Protein AF-A0A2W6W481-F1 (afdb_monomer)

Sequence (174 aa):
MISTPLTRRGAVRGIALAASLIALPAGAFAATTVPDRRARSTAVLLRTIFPHARLADDFYLGVANSYLAEIKAKSAAVAEHDRGLALLDGSHIAPFFELPSVIRKSLVDKIDQEPFFKAIQWRGAELIYRNAEVWKMVGYEGSSVEYGGYHDRGFNDIDWLPKAVAATAAGATA

pLDDT: mean 80.76, std 19.59, range [38.31, 98.44]

Structure (mmCIF, N/CA/C/O backbone):
data_AF-A0A2W6W481-F1
#
_entry.id   AF-A0A2W6W481-F1
#
loop_
_atom_site.group_PDB
_atom_site.id
_atom_site.type_symbol
_atom_site.label_atom_id
_atom_site.label_alt_id
_atom_site.label_comp_id
_atom_site.label_asym_id
_atom_site.label_entity_id
_atom_site.label_seq_id
_atom_site.pdbx_PDB_ins_code
_atom_site.Cartn_x
_atom_site.Cartn_y
_atom_site.Cartn_z
_atom_site.occupancy
_atom_site.B_iso_or_equiv
_atom_site.auth_seq_id
_atom_site.auth_comp_id
_atom_site.auth_asym_id
_atom_site.auth_atom_id
_atom_site.pdbx_PDB_model_num
ATOM 1 N N . MET A 1 1 ? -76.268 -25.541 -28.345 1.00 38.66 1 MET A N 1
ATOM 2 C CA . MET A 1 1 ? -75.977 -26.442 -29.479 1.00 38.66 1 MET A CA 1
ATOM 3 C C . MET A 1 1 ? -75.506 -25.600 -30.655 1.00 38.66 1 MET A C 1
ATOM 5 O O . MET A 1 1 ? -76.204 -24.658 -30.985 1.00 38.66 1 MET A O 1
ATOM 9 N N . ILE A 1 2 ? -74.366 -25.983 -31.249 1.00 42.50 2 ILE A N 1
ATOM 10 C CA . ILE A 1 2 ? -73.949 -25.714 -32.643 1.00 42.50 2 ILE A CA 1
ATOM 11 C C . ILE A 1 2 ? -73.546 -24.245 -32.918 1.00 42.50 2 ILE A C 1
ATOM 13 O O . ILE A 1 2 ? -74.382 -23.369 -33.055 1.00 42.50 2 ILE A O 1
ATOM 17 N N . SER A 1 3 ? -72.264 -23.898 -32.781 1.00 45.53 3 SER A N 1
ATOM 18 C CA . SER A 1 3 ? -71.177 -24.058 -33.771 1.00 45.53 3 SER A CA 1
ATOM 19 C C . SER A 1 3 ? -71.183 -22.974 -34.853 1.00 45.53 3 SER A C 1
ATOM 21 O O . SER A 1 3 ? -72.061 -22.930 -35.709 1.00 45.53 3 SER A O 1
ATOM 23 N N . THR A 1 4 ? -70.138 -22.148 -34.871 1.00 48.44 4 THR A N 1
ATOM 24 C CA . THR A 1 4 ? -69.549 -21.680 -36.132 1.00 48.44 4 THR A CA 1
ATOM 25 C C . THR A 1 4 ? -68.068 -21.400 -35.906 1.00 48.44 4 THR A C 1
ATOM 27 O O . THR A 1 4 ? -67.718 -20.423 -35.244 1.00 48.44 4 THR A O 1
ATOM 30 N N . PRO A 1 5 ? -67.177 -22.266 -36.400 1.00 59.16 5 PRO A N 1
ATOM 31 C CA . PRO A 1 5 ? -65.767 -21.957 -36.494 1.00 59.16 5 PRO A CA 1
ATOM 32 C C . PRO A 1 5 ? -65.360 -21.727 -37.962 1.00 59.16 5 PRO A C 1
ATOM 34 O O . PRO A 1 5 ? -66.087 -22.099 -38.880 1.00 59.16 5 PRO A O 1
ATOM 37 N N . LEU A 1 6 ? -64.129 -21.218 -38.120 1.00 46.66 6 LEU A N 1
AT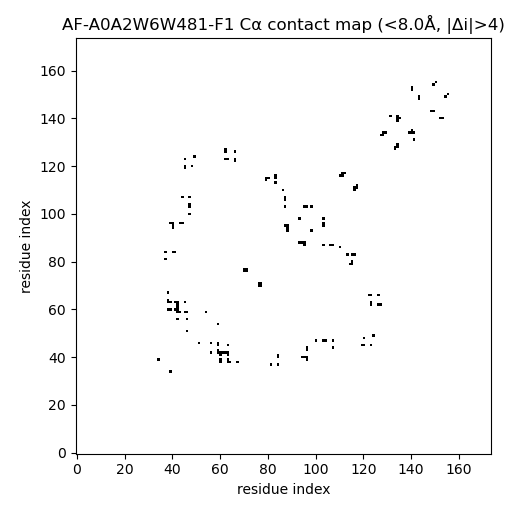OM 38 C CA . LEU A 1 6 ? -63.249 -21.308 -39.301 1.00 46.66 6 LEU A CA 1
ATOM 39 C C . LEU A 1 6 ? -63.512 -20.322 -40.463 1.00 46.66 6 LEU A C 1
ATOM 41 O O . LEU A 1 6 ? -64.635 -20.170 -40.906 1.00 46.66 6 LEU A O 1
ATOM 45 N N . THR A 1 7 ? -62.541 -19.656 -41.102 1.00 56.81 7 THR A N 1
ATOM 46 C CA . THR A 1 7 ? -61.104 -19.379 -40.897 1.00 56.81 7 THR A CA 1
ATOM 47 C C . THR A 1 7 ? -60.689 -18.343 -41.973 1.00 56.81 7 THR A C 1
ATOM 49 O O . THR A 1 7 ? -61.328 -18.240 -43.011 1.00 56.81 7 THR A O 1
ATOM 52 N N . ARG A 1 8 ? -59.496 -17.756 -41.785 1.00 44.25 8 ARG A N 1
ATOM 53 C CA . ARG A 1 8 ? -58.433 -17.495 -42.790 1.00 44.25 8 ARG A CA 1
ATOM 54 C C . ARG A 1 8 ? -58.536 -16.271 -43.719 1.00 44.25 8 ARG A C 1
ATOM 56 O O . ARG A 1 8 ? -59.340 -16.239 -44.634 1.00 44.25 8 ARG A O 1
ATOM 63 N N . ARG A 1 9 ? -57.460 -15.465 -43.619 1.00 48.28 9 ARG A N 1
ATOM 64 C CA . ARG A 1 9 ? -56.852 -14.563 -44.631 1.00 48.28 9 ARG A CA 1
ATOM 65 C C . ARG A 1 9 ? -57.699 -13.319 -44.919 1.00 48.28 9 ARG A C 1
ATOM 67 O O . ARG A 1 9 ? -58.767 -13.415 -45.487 1.00 48.28 9 ARG A O 1
ATOM 74 N N . GLY A 1 10 ? -57.296 -12.140 -44.446 1.00 42.34 10 GLY A N 1
ATOM 75 C CA . GLY A 1 10 ? -56.184 -11.347 -45.001 1.00 42.34 10 GLY A CA 1
ATOM 76 C C . GLY A 1 10 ? -56.798 -10.275 -45.925 1.00 42.34 10 GLY A C 1
ATOM 77 O O . GLY A 1 10 ? -57.771 -10.562 -46.596 1.00 42.34 10 GLY A O 1
ATOM 78 N N . ALA A 1 11 ? -56.353 -9.030 -46.029 1.00 43.00 11 ALA A N 1
ATOM 79 C CA . ALA A 1 11 ? -55.152 -8.380 -45.555 1.00 43.00 11 ALA A CA 1
ATOM 80 C C . ALA A 1 11 ? -55.284 -6.845 -45.768 1.00 43.00 11 ALA A C 1
ATOM 82 O O . ALA A 1 11 ? -56.159 -6.384 -46.495 1.00 43.00 11 ALA A O 1
ATOM 83 N N . VAL A 1 12 ? -54.344 -6.102 -45.172 1.00 48.34 12 VAL A N 1
ATOM 84 C CA . VAL A 1 12 ? -53.826 -4.770 -45.558 1.00 48.34 12 VAL A CA 1
ATOM 85 C C . VAL A 1 12 ? -54.761 -3.548 -45.516 1.00 48.34 12 VAL A C 1
ATOM 87 O O . VAL A 1 12 ? -55.404 -3.205 -46.500 1.00 48.34 12 VAL A O 1
ATOM 90 N N . ARG A 1 13 ? -54.652 -2.771 -44.429 1.00 38.31 13 ARG A N 1
ATOM 91 C CA . ARG A 1 13 ? -54.590 -1.289 -44.383 1.00 38.31 13 ARG A CA 1
ATOM 92 C C . ARG A 1 13 ? -53.865 -0.943 -43.078 1.00 38.31 13 ARG A C 1
ATOM 94 O O . ARG A 1 13 ? -54.133 -1.589 -42.080 1.00 38.31 13 ARG A O 1
ATOM 101 N N . GLY A 1 14 ? -52.952 -0.004 -42.935 1.00 43.28 14 GLY A N 1
ATOM 102 C CA . GLY A 1 14 ? -52.273 0.955 -43.784 1.00 43.28 14 GLY A CA 1
ATOM 103 C C . GLY A 1 14 ? -51.196 1.561 -42.870 1.00 43.28 14 GLY A C 1
ATOM 104 O O . GLY A 1 14 ? -51.324 1.537 -41.646 1.00 43.28 14 GLY A O 1
ATOM 105 N N . ILE A 1 15 ? -50.098 2.007 -43.459 1.00 50.84 15 ILE A N 1
ATOM 106 C CA . ILE A 1 15 ? -48.903 2.496 -42.769 1.00 50.84 15 ILE A CA 1
ATOM 107 C C . ILE A 1 15 ? -49.239 3.729 -41.916 1.00 50.84 15 ILE A C 1
ATOM 109 O O . ILE A 1 15 ? -49.744 4.717 -42.439 1.00 50.84 15 ILE A O 1
ATOM 113 N N . ALA A 1 16 ? -48.878 3.694 -40.633 1.00 43.75 16 ALA A N 1
ATOM 114 C CA . ALA A 1 16 ? -48.646 4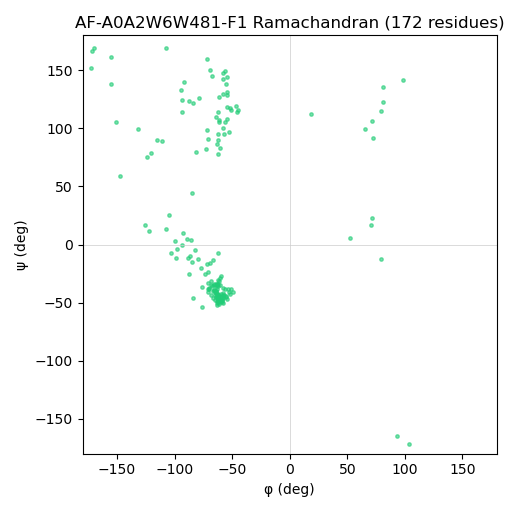.890 -39.832 1.00 43.75 16 ALA A CA 1
ATOM 115 C C . ALA A 1 16 ? -47.312 4.711 -39.097 1.00 43.75 16 ALA A C 1
ATOM 117 O O . ALA A 1 16 ? -47.216 3.992 -38.103 1.00 43.75 16 ALA A O 1
ATOM 118 N N . LEU A 1 17 ? -46.262 5.327 -39.648 1.00 47.69 17 LEU A N 1
ATOM 119 C CA . LEU A 1 17 ? -44.986 5.524 -38.968 1.00 47.69 17 LEU A CA 1
ATOM 120 C C . LEU A 1 17 ? -45.237 6.385 -37.723 1.00 47.69 17 LEU A C 1
ATOM 122 O O . LEU A 1 17 ? -45.440 7.591 -37.833 1.00 47.69 17 LEU A O 1
ATOM 126 N N . ALA A 1 18 ? -45.173 5.776 -36.545 1.00 44.62 18 ALA A N 1
ATOM 127 C CA . ALA A 1 18 ? -44.898 6.477 -35.301 1.00 44.62 18 ALA A CA 1
ATOM 128 C C . ALA A 1 18 ? -43.562 5.941 -34.781 1.00 44.62 18 ALA A C 1
ATOM 130 O O . ALA A 1 18 ? -43.499 4.921 -34.097 1.00 44.62 18 ALA A O 1
ATOM 131 N N . ALA A 1 19 ? -42.472 6.592 -35.187 1.00 43.25 19 ALA A N 1
ATOM 132 C CA . ALA A 1 19 ? -41.153 6.347 -34.625 1.00 43.25 19 ALA A CA 1
ATOM 133 C C . ALA A 1 19 ? -41.111 6.939 -33.210 1.00 43.25 19 ALA A C 1
ATOM 135 O O . ALA A 1 19 ? -40.644 8.055 -32.996 1.00 43.25 19 ALA A O 1
ATOM 136 N N . SER A 1 20 ? -41.629 6.193 -32.238 1.00 48.25 20 SER A N 1
ATOM 137 C CA . SER A 1 20 ? -41.341 6.440 -30.830 1.00 48.25 20 SER A CA 1
ATOM 138 C C . SER A 1 20 ? -39.893 6.026 -30.579 1.00 48.25 20 SER A C 1
ATOM 140 O O . SER A 1 20 ? -39.604 4.863 -30.299 1.00 48.25 20 SER A O 1
ATOM 142 N N . LEU A 1 21 ? -38.968 6.976 -30.725 1.00 45.12 21 LEU A N 1
ATOM 143 C CA . LEU A 1 21 ? -37.621 6.864 -30.176 1.00 45.12 21 LEU A CA 1
ATOM 144 C C . LEU A 1 21 ? -37.758 6.770 -28.655 1.00 45.12 21 LEU A C 1
ATOM 146 O O . LEU A 1 21 ? -37.877 7.774 -27.958 1.00 45.12 21 LEU A O 1
ATOM 150 N N . ILE A 1 22 ? -37.766 5.542 -28.141 1.00 52.38 22 ILE A N 1
ATOM 151 C CA . ILE A 1 22 ? -37.441 5.290 -26.744 1.00 52.38 22 ILE A CA 1
ATOM 152 C C . ILE A 1 22 ? -36.001 5.770 -26.588 1.00 52.38 22 ILE A C 1
ATOM 154 O O . ILE A 1 22 ? -35.067 5.134 -27.078 1.00 52.38 22 ILE A O 1
ATOM 158 N N . ALA A 1 23 ? -35.830 6.924 -25.948 1.00 52.41 23 ALA A N 1
ATOM 159 C CA . ALA A 1 23 ? -34.551 7.332 -25.404 1.00 52.41 23 ALA A CA 1
ATOM 160 C C . ALA A 1 23 ? -34.173 6.298 -24.336 1.00 52.41 23 ALA A C 1
ATOM 162 O O . ALA A 1 23 ? -34.549 6.409 -23.171 1.00 52.41 23 ALA A O 1
ATOM 163 N N . LEU A 1 24 ? -33.473 5.244 -24.756 1.00 46.75 24 LEU A N 1
ATOM 164 C CA . LEU A 1 24 ? -32.666 4.447 -23.847 1.00 46.75 24 LEU A CA 1
ATOM 165 C C . LEU A 1 24 ? -31.729 5.441 -23.151 1.00 46.75 24 LEU A C 1
ATOM 167 O O . LEU A 1 24 ? -31.091 6.229 -23.861 1.00 46.75 24 LEU A O 1
ATOM 171 N N . PRO A 1 25 ? -31.633 5.460 -21.808 1.00 47.97 25 PRO A N 1
ATOM 172 C CA . PRO A 1 25 ? -30.535 6.170 -21.182 1.00 47.97 25 PRO A CA 1
ATOM 173 C C . PRO A 1 25 ? -29.279 5.594 -21.821 1.00 47.97 25 PRO A C 1
ATOM 175 O O . PRO A 1 25 ? -29.078 4.376 -21.784 1.00 47.97 25 PRO A O 1
ATOM 178 N N . ALA A 1 26 ? -28.515 6.452 -22.507 1.00 48.19 26 ALA A N 1
ATOM 179 C CA . ALA A 1 26 ? -27.222 6.088 -23.049 1.00 48.19 26 ALA A CA 1
ATOM 180 C C . ALA A 1 26 ? -26.512 5.352 -21.925 1.00 48.19 26 ALA A C 1
ATOM 182 O O . ALA A 1 26 ? -26.332 5.921 -20.845 1.00 48.19 26 ALA A O 1
ATOM 183 N N . GLY A 1 27 ? -26.276 4.056 -22.150 1.00 46.31 27 GLY A N 1
ATOM 184 C CA . GLY A 1 27 ? -25.691 3.189 -21.154 1.00 46.31 27 GLY A CA 1
ATOM 185 C C . GLY A 1 27 ? -24.509 3.935 -20.580 1.00 46.31 27 GLY A C 1
ATOM 186 O O . GLY A 1 27 ? -23.605 4.330 -21.321 1.00 46.31 27 GLY A O 1
ATOM 187 N N . ALA A 1 28 ? -24.560 4.185 -19.275 1.00 52.19 28 ALA A N 1
ATOM 188 C CA . ALA A 1 28 ? -23.373 4.475 -18.516 1.00 52.19 28 ALA A CA 1
ATOM 189 C C . ALA A 1 28 ? -22.503 3.226 -18.662 1.00 52.19 28 ALA A C 1
ATOM 191 O O . ALA A 1 28 ? -22.518 2.325 -17.829 1.00 52.19 28 ALA A O 1
ATOM 192 N N . PHE A 1 29 ? -21.764 3.149 -19.768 1.00 50.81 29 PHE A N 1
ATOM 193 C CA . PHE A 1 29 ? -20.473 2.520 -19.747 1.00 50.81 29 PHE A CA 1
ATOM 194 C C . PHE A 1 29 ? -19.743 3.313 -18.677 1.00 50.81 29 PHE A C 1
ATOM 196 O O . PHE A 1 29 ? -19.262 4.420 -18.922 1.00 50.81 29 PHE A O 1
ATOM 203 N N . ALA A 1 30 ? -19.766 2.794 -17.449 1.00 51.38 30 ALA A N 1
ATOM 204 C CA . ALA A 1 30 ? -18.728 3.091 -16.497 1.00 51.38 30 ALA A CA 1
ATOM 205 C C . ALA A 1 30 ? -17.457 2.749 -17.261 1.00 51.38 30 ALA A C 1
ATOM 207 O O . ALA A 1 30 ? -17.138 1.576 -17.448 1.00 51.38 30 ALA A O 1
ATOM 208 N N . ALA A 1 31 ? -16.828 3.766 -17.850 1.00 47.75 31 ALA A N 1
ATOM 209 C CA . ALA A 1 31 ? -15.522 3.613 -18.431 1.00 47.75 31 ALA A CA 1
ATOM 210 C C . ALA A 1 31 ? -14.700 3.053 -17.280 1.00 47.75 31 ALA A C 1
ATOM 212 O O . ALA A 1 31 ? -14.481 3.740 -16.282 1.00 47.75 31 ALA A O 1
ATOM 213 N N . THR A 1 32 ? -14.348 1.773 -17.357 1.00 48.12 32 THR A N 1
ATOM 214 C CA . THR A 1 32 ? -13.360 1.174 -16.475 1.00 48.12 32 THR A CA 1
ATOM 215 C C . THR A 1 32 ? -12.075 1.906 -16.797 1.00 48.12 32 THR A C 1
ATOM 217 O O . THR A 1 32 ? -11.334 1.534 -17.705 1.00 48.12 32 THR A O 1
ATOM 220 N N . THR A 1 33 ? -11.876 3.043 -16.134 1.00 64.50 33 THR A N 1
ATOM 221 C CA . THR A 1 33 ? -10.679 3.846 -16.270 1.00 64.50 33 THR A CA 1
ATOM 222 C C . THR A 1 33 ? -9.549 2.960 -15.798 1.00 64.50 33 THR A C 1
ATOM 224 O O . THR A 1 33 ? -9.507 2.574 -14.629 1.00 64.50 33 THR A O 1
ATOM 227 N N . VAL A 1 34 ? -8.670 2.602 -16.730 1.00 67.88 34 VAL A N 1
ATOM 228 C CA . VAL A 1 34 ? -7.378 1.979 -16.453 1.00 67.88 34 VAL A CA 1
ATOM 229 C C . VAL A 1 34 ? -6.755 2.760 -15.292 1.00 67.88 34 VAL A C 1
ATOM 231 O O . VAL A 1 34 ? -6.528 3.961 -15.450 1.00 67.88 34 VAL A O 1
ATOM 234 N N . PRO A 1 35 ? -6.542 2.137 -14.116 1.00 75.00 35 PRO A N 1
ATOM 235 C CA . PRO A 1 35 ? -6.013 2.864 -12.975 1.00 75.00 35 PRO A CA 1
ATOM 236 C C . PRO A 1 35 ? -4.666 3.496 -13.315 1.00 75.00 35 PRO A C 1
ATOM 238 O O . PRO A 1 35 ? -3.858 2.880 -14.016 1.00 75.00 35 PRO A O 1
ATOM 241 N N . ASP A 1 36 ? -4.431 4.705 -12.808 1.00 90.12 36 ASP A N 1
ATOM 242 C CA . ASP A 1 36 ? -3.163 5.403 -13.007 1.00 90.12 36 ASP A CA 1
ATOM 243 C C . ASP A 1 36 ? -1.974 4.550 -12.522 1.00 90.12 36 ASP A C 1
ATOM 245 O O . ASP A 1 36 ? -2.080 3.754 -11.579 1.00 90.12 36 ASP A O 1
ATOM 249 N N . ARG A 1 37 ? -0.821 4.729 -13.173 1.00 93.19 37 ARG A N 1
ATOM 250 C CA . ARG A 1 37 ? 0.419 3.988 -12.915 1.00 93.19 37 ARG A CA 1
ATOM 251 C C . ARG A 1 37 ? 0.803 4.033 -11.436 1.00 93.19 37 ARG A C 1
ATOM 253 O O . ARG A 1 37 ? 1.176 3.002 -10.879 1.00 93.19 37 ARG A O 1
ATOM 260 N N . ARG A 1 38 ? 0.648 5.192 -10.782 1.00 95.00 38 ARG A N 1
ATOM 261 C CA . ARG A 1 38 ? 0.945 5.362 -9.352 1.00 95.00 38 ARG A CA 1
ATOM 262 C C . ARG A 1 38 ? 0.072 4.452 -8.494 1.00 95.00 38 ARG A C 1
ATOM 264 O O . ARG A 1 38 ? 0.593 3.759 -7.620 1.00 95.00 38 ARG A O 1
ATOM 271 N N . ALA A 1 39 ? -1.235 4.423 -8.750 1.00 97.38 39 ALA A N 1
ATOM 272 C CA . ALA A 1 39 ? -2.181 3.597 -8.001 1.00 97.38 39 ALA A CA 1
ATOM 273 C C . ALA A 1 39 ? -1.871 2.102 -8.159 1.00 97.38 39 ALA A C 1
ATOM 275 O O . ALA A 1 39 ? -1.839 1.377 -7.167 1.00 97.38 39 ALA A O 1
ATOM 276 N N . ARG A 1 40 ? -1.544 1.657 -9.379 1.00 96.94 40 ARG A N 1
ATOM 277 C CA . ARG A 1 40 ? -1.153 0.264 -9.657 1.00 96.94 40 ARG A CA 1
ATOM 278 C C . ARG A 1 40 ? 0.129 -0.144 -8.940 1.00 96.94 40 ARG A C 1
ATOM 280 O O . ARG A 1 40 ? 0.127 -1.156 -8.243 1.00 96.94 40 ARG A O 1
ATOM 287 N N . SER A 1 41 ? 1.199 0.647 -9.055 1.00 97.06 41 SER A N 1
ATOM 288 C CA . SER A 1 41 ? 2.459 0.377 -8.346 1.00 97.06 41 SER A CA 1
ATOM 289 C C . SER A 1 41 ? 2.249 0.309 -6.835 1.00 97.06 41 SER A C 1
ATOM 291 O O . SER A 1 41 ? 2.748 -0.602 -6.180 1.00 97.06 41 SER A O 1
ATOM 293 N N . THR A 1 42 ? 1.459 1.238 -6.292 1.00 98.19 42 THR A N 1
ATOM 294 C CA . THR A 1 42 ? 1.130 1.308 -4.862 1.00 98.19 42 THR A CA 1
ATOM 295 C C . THR A 1 42 ? 0.335 0.077 -4.412 1.00 98.19 42 THR A C 1
ATOM 297 O O . THR A 1 42 ? 0.672 -0.534 -3.401 1.00 98.19 42 THR A O 1
ATOM 300 N N . ALA A 1 43 ? -0.676 -0.340 -5.178 1.00 98.25 43 ALA A N 1
ATOM 301 C CA . ALA A 1 43 ? -1.484 -1.524 -4.886 1.00 98.25 43 ALA A CA 1
ATOM 302 C C . ALA A 1 43 ? -0.646 -2.809 -4.895 1.00 98.25 43 ALA A C 1
ATOM 304 O O . ALA A 1 43 ? -0.720 -3.617 -3.968 1.00 98.25 43 ALA A O 1
ATOM 305 N N . VAL A 1 44 ? 0.208 -2.981 -5.909 1.00 97.88 44 VAL A N 1
ATOM 306 C CA . VAL A 1 44 ? 1.090 -4.150 -5.999 1.00 97.88 44 VAL A CA 1
ATOM 307 C C . VAL A 1 44 ? 2.160 -4.135 -4.906 1.00 97.88 44 VAL A C 1
ATOM 309 O O . VAL A 1 44 ? 2.499 -5.197 -4.380 1.00 97.88 44 VAL A O 1
ATOM 312 N N . LEU A 1 45 ? 2.661 -2.962 -4.511 1.00 98.19 45 LEU A N 1
ATOM 313 C CA . LEU A 1 45 ? 3.570 -2.829 -3.373 1.00 98.19 45 LEU A CA 1
ATOM 314 C C . LEU A 1 45 ? 2.883 -3.281 -2.078 1.00 98.19 45 LEU A C 1
ATOM 316 O O . LEU A 1 45 ? 3.411 -4.145 -1.383 1.00 98.19 45 LEU A O 1
ATOM 320 N N . LEU A 1 46 ? 1.671 -2.789 -1.804 1.00 98.44 46 LEU A N 1
ATOM 321 C CA . LEU A 1 46 ? 0.875 -3.206 -0.646 1.00 98.44 46 LEU A CA 1
ATOM 322 C C . LEU A 1 46 ? 0.616 -4.718 -0.637 1.00 98.44 46 LEU A C 1
ATOM 324 O O . LEU A 1 46 ? 0.797 -5.355 0.398 1.00 98.44 46 LEU A O 1
ATOM 328 N N . ARG A 1 47 ? 0.267 -5.317 -1.783 1.00 98.06 47 ARG A N 1
ATOM 329 C CA . ARG A 1 47 ? 0.099 -6.776 -1.911 1.00 98.06 47 ARG A CA 1
ATOM 330 C C . ARG A 1 47 ? 1.404 -7.539 -1.690 1.00 98.06 47 ARG A C 1
ATOM 332 O O . ARG A 1 47 ? 1.384 -8.646 -1.163 1.00 98.06 47 ARG A O 1
ATOM 339 N N . THR A 1 48 ? 2.535 -6.964 -2.092 1.00 97.75 48 THR A N 1
ATOM 340 C CA . THR A 1 48 ? 3.859 -7.572 -1.897 1.00 97.75 48 THR A CA 1
ATOM 341 C C . THR A 1 48 ? 4.252 -7.568 -0.416 1.00 97.75 48 THR A C 1
ATOM 343 O O . THR A 1 48 ? 4.793 -8.561 0.061 1.00 97.75 48 THR A O 1
ATOM 346 N N . ILE A 1 49 ? 3.931 -6.497 0.321 1.00 97.19 49 ILE A N 1
ATOM 347 C CA . ILE A 1 49 ? 4.210 -6.366 1.763 1.00 97.19 49 ILE A CA 1
ATOM 348 C C . ILE A 1 49 ? 3.221 -7.193 2.606 1.00 97.19 49 ILE A C 1
ATOM 350 O O . ILE A 1 49 ? 3.610 -7.788 3.609 1.00 97.19 49 ILE A O 1
ATOM 354 N N . PHE A 1 50 ? 1.952 -7.263 2.194 1.00 96.88 50 PHE A N 1
ATOM 355 C CA . PHE A 1 50 ? 0.873 -7.953 2.910 1.00 96.88 50 PHE A CA 1
ATOM 356 C C . PHE A 1 50 ? 0.196 -9.000 2.011 1.00 96.88 50 PHE A C 1
ATOM 358 O O . PHE A 1 50 ? -0.907 -8.748 1.524 1.00 96.88 50 PHE A O 1
ATOM 365 N N . PRO A 1 51 ? 0.824 -10.162 1.749 1.00 95.25 51 PRO A N 1
ATOM 366 C CA . PRO A 1 51 ? 0.371 -11.110 0.730 1.00 95.25 51 PRO A CA 1
ATOM 367 C C . PRO A 1 51 ? -0.776 -12.012 1.220 1.00 95.25 51 PRO A C 1
ATOM 369 O O . PRO A 1 51 ? -0.573 -13.176 1.562 1.00 95.25 51 PRO A O 1
ATOM 372 N N . HIS A 1 52 ? -2.007 -11.495 1.218 1.00 94.56 52 HIS A N 1
ATOM 373 C CA . HIS A 1 52 ? -3.197 -12.246 1.631 1.00 94.56 52 HIS A CA 1
ATOM 374 C C . HIS A 1 52 ? -3.890 -12.898 0.435 1.00 94.56 52 HIS A C 1
ATOM 376 O O . HIS A 1 52 ? -4.461 -12.219 -0.416 1.00 94.56 52 HIS A O 1
ATOM 382 N N . ALA A 1 53 ? -3.899 -14.233 0.385 1.00 92.62 53 ALA A N 1
ATOM 383 C CA . ALA A 1 53 ? -4.479 -14.987 -0.733 1.00 92.62 53 ALA A CA 1
ATOM 384 C C . ALA A 1 53 ? -5.990 -14.752 -0.924 1.00 92.62 53 ALA A C 1
ATOM 386 O O . ALA A 1 53 ? -6.478 -14.797 -2.049 1.00 92.62 53 ALA A O 1
ATOM 387 N N . ARG A 1 54 ? -6.725 -14.481 0.165 1.00 93.06 54 ARG A N 1
ATOM 388 C CA . ARG A 1 54 ? -8.180 -14.244 0.142 1.00 93.06 54 ARG A CA 1
ATOM 389 C C . ARG A 1 54 ? -8.562 -12.826 -0.299 1.00 93.06 54 ARG A C 1
ATOM 391 O O . ARG A 1 54 ? -9.734 -12.590 -0.572 1.00 93.06 54 ARG A O 1
ATOM 398 N N . LEU A 1 55 ? -7.607 -11.892 -0.365 1.00 94.06 55 LEU A N 1
ATOM 399 C CA . LEU A 1 55 ? -7.861 -10.509 -0.771 1.00 94.06 55 LEU A CA 1
ATOM 400 C C . LEU A 1 55 ? -7.618 -10.347 -2.277 1.00 94.06 55 LEU A C 1
ATOM 402 O O . LEU A 1 55 ? -6.540 -10.660 -2.795 1.00 94.06 55 LEU A O 1
ATOM 406 N N . ALA A 1 56 ? -8.640 -9.859 -2.981 1.00 94.81 56 ALA A N 1
ATOM 407 C CA . ALA A 1 56 ? -8.594 -9.604 -4.418 1.00 94.81 56 ALA A CA 1
ATOM 408 C C . ALA A 1 56 ? -7.714 -8.389 -4.756 1.00 94.81 56 ALA A C 1
ATOM 410 O O . ALA A 1 56 ? -7.479 -7.525 -3.913 1.00 94.81 56 ALA A O 1
ATOM 411 N N . ASP A 1 57 ? -7.255 -8.282 -6.001 1.00 95.06 57 ASP A N 1
ATOM 412 C CA . ASP A 1 57 ? -6.418 -7.151 -6.431 1.00 95.06 57 ASP A CA 1
ATOM 413 C C . ASP A 1 57 ? -7.152 -5.803 -6.340 1.00 95.06 57 ASP A C 1
ATOM 415 O O . ASP A 1 57 ? -6.554 -4.806 -5.933 1.00 95.06 57 ASP A O 1
ATOM 419 N N . ASP A 1 58 ? -8.464 -5.788 -6.590 1.00 95.31 58 ASP A N 1
ATOM 420 C CA . ASP A 1 58 ? -9.305 -4.593 -6.437 1.00 95.31 58 ASP A CA 1
ATOM 421 C C . ASP A 1 58 ? -9.340 -4.072 -4.995 1.00 95.31 58 ASP A C 1
ATOM 423 O O . ASP A 1 58 ? -9.418 -2.863 -4.774 1.00 95.31 58 ASP A O 1
ATOM 427 N N . PHE A 1 59 ? -9.216 -4.959 -3.999 1.00 96.19 59 PHE A N 1
ATOM 428 C CA . PHE A 1 59 ? -9.105 -4.550 -2.599 1.00 96.19 59 PHE A CA 1
ATOM 429 C C . PHE A 1 59 ? -7.827 -3.733 -2.377 1.00 96.19 59 PHE A C 1
ATOM 431 O O . PHE A 1 59 ? -7.877 -2.637 -1.817 1.00 96.19 59 PHE A O 1
ATOM 438 N N . TYR A 1 60 ? -6.682 -4.221 -2.866 1.00 97.62 60 TYR A N 1
ATOM 439 C CA . TYR A 1 60 ? -5.410 -3.501 -2.755 1.00 97.62 60 TYR A CA 1
ATOM 440 C C . TYR A 1 60 ? -5.412 -2.198 -3.550 1.00 97.62 60 TYR A C 1
ATOM 442 O O . TYR A 1 60 ? -4.832 -1.211 -3.098 1.00 97.62 60 TYR A O 1
ATOM 450 N N . LEU A 1 61 ? -6.084 -2.167 -4.702 1.00 97.62 61 LEU A N 1
ATOM 451 C CA . LEU A 1 61 ? -6.272 -0.939 -5.466 1.00 97.62 61 LEU A CA 1
ATOM 452 C C . LEU A 1 61 ? -7.116 0.084 -4.696 1.00 97.62 61 LEU A C 1
ATOM 454 O O . LEU A 1 61 ? -6.768 1.264 -4.668 1.00 97.62 61 LEU A O 1
ATOM 458 N N . GLY A 1 62 ? -8.183 -0.359 -4.027 1.00 96.81 62 GLY A N 1
ATOM 459 C CA . GLY A 1 62 ? -8.981 0.475 -3.129 1.00 96.81 62 GLY A CA 1
ATOM 460 C C . GLY A 1 62 ? -8.136 1.079 -2.006 1.00 96.81 62 GLY A C 1
ATOM 461 O O . GLY A 1 62 ? -8.122 2.297 -1.837 1.00 96.81 62 GLY A O 1
ATOM 462 N N . VAL A 1 63 ? -7.354 0.247 -1.309 1.00 97.81 63 VAL A N 1
ATOM 463 C CA . VAL A 1 63 ? -6.438 0.693 -0.244 1.00 97.81 63 VAL A CA 1
ATOM 464 C C . VAL A 1 63 ? -5.400 1.689 -0.773 1.00 97.81 63 VAL A C 1
ATOM 466 O O . VAL A 1 63 ? -5.169 2.727 -0.152 1.00 97.81 63 VAL A O 1
ATOM 469 N N . ALA A 1 64 ? -4.800 1.411 -1.934 1.00 98.06 64 ALA A N 1
ATOM 470 C CA . ALA A 1 64 ? -3.847 2.310 -2.575 1.00 98.06 64 ALA A CA 1
ATOM 471 C C . ALA A 1 64 ? -4.475 3.672 -2.889 1.00 98.06 64 ALA A C 1
ATOM 473 O O . ALA A 1 64 ? -3.877 4.706 -2.601 1.00 98.06 64 ALA A O 1
ATOM 474 N N . ASN A 1 65 ? -5.692 3.691 -3.434 1.00 97.56 65 ASN A N 1
ATOM 475 C CA . ASN A 1 65 ? -6.403 4.929 -3.736 1.00 97.56 65 ASN A CA 1
ATOM 476 C C . ASN A 1 65 ? -6.740 5.729 -2.472 1.00 97.56 65 ASN A C 1
ATOM 478 O O . ASN A 1 65 ? -6.564 6.947 -2.473 1.00 97.56 65 ASN A O 1
ATOM 482 N N . SER A 1 66 ? -7.166 5.071 -1.388 1.00 97.50 66 SER A N 1
ATOM 483 C CA . SER A 1 66 ? -7.392 5.728 -0.093 1.00 97.50 66 SER A CA 1
ATOM 484 C C . SER A 1 66 ? -6.113 6.377 0.441 1.00 97.50 66 SER A C 1
ATOM 486 O O . SER A 1 66 ? -6.117 7.564 0.762 1.00 97.50 66 SER A O 1
ATOM 488 N N . TYR A 1 67 ? -4.996 5.644 0.444 1.00 97.81 67 TYR A N 1
ATOM 489 C CA . TYR A 1 67 ? -3.691 6.179 0.839 1.00 97.81 67 TYR A CA 1
ATOM 490 C C . TYR A 1 67 ? -3.266 7.379 -0.024 1.00 97.81 67 TYR A C 1
ATOM 492 O O . TYR A 1 67 ? -2.876 8.427 0.494 1.00 97.81 67 TYR A O 1
ATOM 500 N N . LEU A 1 68 ? -3.385 7.259 -1.349 1.00 97.31 68 LEU A N 1
ATOM 501 C CA . LEU A 1 68 ? -3.024 8.327 -2.281 1.00 97.31 68 LEU A CA 1
ATOM 502 C C . LEU A 1 68 ? -3.899 9.574 -2.102 1.00 97.31 68 LEU A C 1
ATOM 504 O O . LEU A 1 68 ? -3.398 10.692 -2.221 1.00 97.31 68 LEU A O 1
ATOM 508 N N . ALA A 1 69 ? -5.183 9.404 -1.783 1.00 97.44 69 ALA A N 1
ATOM 509 C CA . ALA A 1 69 ? -6.079 10.512 -1.473 1.00 97.44 69 ALA A CA 1
ATOM 510 C C . ALA A 1 69 ? -5.652 11.260 -0.196 1.00 97.44 69 ALA A C 1
ATOM 512 O O . ALA A 1 69 ? -5.673 12.491 -0.183 1.00 97.44 69 ALA A O 1
ATOM 513 N N . GLU A 1 70 ? -5.205 10.546 0.841 1.00 96.38 70 GLU A N 1
ATOM 514 C CA . GLU A 1 70 ? -4.743 11.140 2.106 1.00 96.38 70 GLU A CA 1
ATOM 515 C C . GLU A 1 70 ? -3.476 11.983 1.952 1.00 96.38 70 GLU A C 1
ATOM 517 O O . GLU A 1 70 ? -3.336 13.032 2.590 1.00 96.38 70 GLU A O 1
ATOM 522 N N . ILE A 1 71 ? -2.537 11.536 1.115 1.00 96.69 71 ILE A N 1
ATOM 523 C CA . ILE A 1 71 ? -1.282 12.263 0.901 1.00 96.69 71 ILE A CA 1
ATOM 524 C C . ILE A 1 71 ? -1.410 13.366 -0.154 1.00 96.69 71 ILE A C 1
ATOM 526 O O . ILE A 1 71 ? -0.555 14.243 -0.198 1.00 96.69 71 ILE A O 1
ATOM 530 N N . LYS A 1 72 ? -2.474 13.376 -0.969 1.00 96.50 72 LYS A N 1
ATOM 531 C CA . LYS A 1 72 ? -2.634 14.260 -2.140 1.00 96.50 72 LYS A CA 1
ATOM 532 C C . LYS A 1 72 ? -2.399 15.747 -1.851 1.00 96.50 72 LYS A C 1
ATOM 534 O O . LYS A 1 72 ? -1.828 16.444 -2.683 1.00 96.50 72 LYS A O 1
ATOM 539 N N . ALA A 1 73 ? -2.838 16.238 -0.692 1.00 96.00 73 ALA A N 1
ATOM 540 C CA . ALA A 1 73 ? -2.687 17.642 -0.294 1.00 96.00 73 ALA A CA 1
ATOM 541 C C . ALA A 1 73 ? -1.305 17.978 0.308 1.00 96.00 73 ALA A C 1
ATOM 543 O O . ALA A 1 73 ? -1.024 19.135 0.612 1.00 96.00 73 ALA A O 1
ATOM 544 N N . LYS A 1 74 ? -0.438 16.979 0.501 1.00 96.38 74 LYS A N 1
ATOM 545 C CA . LYS A 1 74 ? 0.869 17.096 1.155 1.00 96.38 74 LYS A CA 1
ATOM 546 C C . LYS A 1 74 ? 1.964 16.903 0.108 1.00 96.38 74 LYS A C 1
ATOM 548 O O . LYS A 1 74 ? 2.430 15.788 -0.106 1.00 96.38 74 LYS A O 1
ATOM 553 N N . SER A 1 75 ? 2.389 17.989 -0.537 1.00 95.88 75 SER A N 1
ATOM 554 C CA . SER A 1 75 ? 3.354 17.946 -1.652 1.00 95.88 75 SER A CA 1
ATOM 555 C C . SER A 1 75 ? 4.632 17.164 -1.327 1.00 95.88 75 SER A C 1
ATOM 557 O O . SER A 1 75 ? 5.056 16.341 -2.131 1.00 95.88 75 SER A O 1
ATOM 559 N N . ALA A 1 76 ? 5.196 17.346 -0.129 1.00 97.06 76 ALA A N 1
ATOM 560 C CA . ALA A 1 76 ? 6.371 16.602 0.325 1.00 97.06 76 ALA A CA 1
ATOM 561 C C . ALA A 1 76 ? 6.116 15.087 0.441 1.00 97.06 76 ALA A C 1
ATOM 563 O O . ALA A 1 76 ? 6.974 14.292 0.075 1.00 97.06 76 ALA A O 1
ATOM 564 N N . ALA A 1 77 ? 4.928 14.678 0.901 1.00 96.44 77 ALA A N 1
ATOM 565 C CA . ALA A 1 77 ? 4.570 13.263 1.005 1.00 96.44 77 ALA A CA 1
ATOM 566 C C . ALA A 1 77 ? 4.342 12.632 -0.376 1.00 96.44 77 ALA A C 1
ATOM 568 O O . ALA A 1 77 ? 4.763 11.504 -0.604 1.00 96.44 77 ALA A O 1
ATOM 569 N N . VAL A 1 78 ? 3.723 13.366 -1.308 1.00 96.88 78 VAL A N 1
ATOM 570 C CA . VAL A 1 78 ? 3.586 12.924 -2.706 1.00 96.88 78 VAL A CA 1
ATOM 571 C C . VAL A 1 78 ? 4.961 12.762 -3.353 1.00 96.88 78 VAL A C 1
ATOM 573 O O . VAL A 1 78 ? 5.216 11.735 -3.972 1.00 96.88 78 VAL A O 1
ATOM 576 N N . ALA A 1 79 ? 5.857 13.735 -3.171 1.00 97.25 79 ALA A N 1
ATOM 577 C CA . ALA A 1 79 ? 7.207 13.682 -3.723 1.00 97.25 79 ALA A CA 1
ATOM 578 C C . ALA A 1 79 ? 8.019 12.501 -3.165 1.00 97.25 79 ALA A C 1
ATOM 580 O O . ALA A 1 79 ? 8.663 11.791 -3.933 1.00 97.25 79 ALA A O 1
ATOM 581 N N . GLU A 1 80 ? 7.956 12.254 -1.852 1.00 97.38 80 GLU A N 1
ATOM 582 C CA . GLU A 1 80 ? 8.637 11.113 -1.229 1.00 97.38 80 GLU A CA 1
ATOM 583 C C . GLU A 1 80 ? 8.050 9.769 -1.687 1.00 97.38 80 GLU A C 1
ATOM 585 O O . GLU A 1 80 ? 8.797 8.828 -1.956 1.00 97.38 80 GLU A O 1
ATOM 590 N N . HIS A 1 81 ? 6.725 9.684 -1.847 1.00 97.38 81 HIS A N 1
ATOM 591 C CA . HIS A 1 81 ? 6.068 8.495 -2.395 1.00 97.38 81 HIS A CA 1
ATOM 592 C C . HIS A 1 81 ? 6.505 8.216 -3.836 1.00 97.38 81 HIS A C 1
ATOM 594 O O . HIS A 1 81 ? 6.896 7.096 -4.163 1.00 97.38 81 HIS A O 1
ATOM 600 N N . ASP A 1 82 ? 6.497 9.239 -4.692 1.00 96.12 82 ASP A N 1
ATOM 601 C CA . ASP A 1 82 ? 6.907 9.115 -6.093 1.00 96.12 82 ASP A CA 1
ATOM 602 C C . ASP A 1 82 ? 8.391 8.749 -6.225 1.00 96.12 82 ASP A C 1
ATOM 604 O O . ASP A 1 82 ? 8.742 7.890 -7.039 1.00 96.12 82 ASP A O 1
ATOM 608 N N . ARG A 1 83 ? 9.260 9.330 -5.385 1.00 96.19 83 ARG A N 1
ATOM 609 C CA . ARG A 1 83 ? 10.677 8.948 -5.289 1.00 96.19 83 ARG A CA 1
ATOM 610 C C . ARG A 1 83 ? 10.823 7.466 -4.942 1.00 96.19 83 ARG A C 1
ATOM 612 O O . ARG A 1 83 ? 11.598 6.761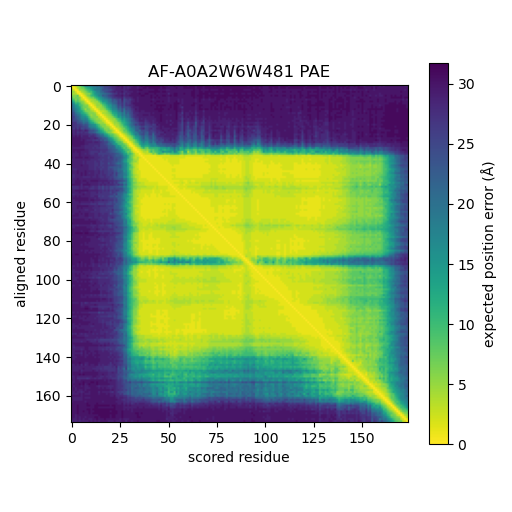 -5.583 1.00 96.19 83 ARG A O 1
ATOM 619 N N . GLY A 1 84 ? 10.067 6.987 -3.958 1.00 95.88 84 GLY A N 1
ATOM 620 C CA . GLY A 1 84 ? 10.071 5.587 -3.548 1.00 95.88 84 GLY A CA 1
ATOM 621 C C . GLY A 1 84 ? 9.619 4.623 -4.642 1.00 95.88 84 GLY A C 1
ATOM 622 O O . GLY A 1 84 ? 10.266 3.604 -4.887 1.00 95.88 84 GLY A O 1
ATOM 623 N N . LEU A 1 85 ? 8.548 4.969 -5.362 1.00 95.94 85 LEU A N 1
ATOM 624 C CA . LEU A 1 85 ? 8.106 4.190 -6.520 1.00 95.94 85 LEU A CA 1
ATOM 625 C C . LEU A 1 85 ? 9.166 4.155 -7.630 1.00 95.94 85 LEU A C 1
ATOM 627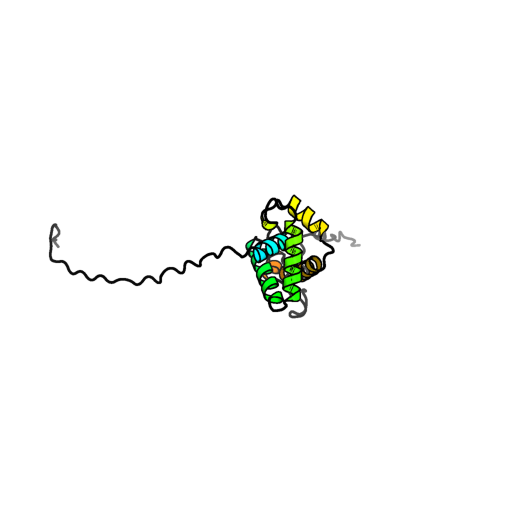 O O . LEU A 1 85 ? 9.333 3.120 -8.272 1.00 95.94 85 LEU A O 1
ATOM 631 N N . ALA A 1 86 ? 9.915 5.240 -7.831 1.00 94.31 86 ALA A N 1
ATOM 632 C CA . ALA A 1 86 ? 11.005 5.265 -8.802 1.00 94.31 86 ALA A CA 1
ATOM 633 C C . ALA A 1 86 ? 12.157 4.313 -8.426 1.00 94.31 86 ALA A C 1
ATOM 635 O O . ALA A 1 86 ? 12.738 3.693 -9.316 1.00 94.31 86 ALA A O 1
ATOM 636 N N . LEU A 1 87 ? 12.451 4.125 -7.131 1.00 94.06 87 LEU A N 1
ATOM 637 C CA . LEU A 1 87 ? 13.447 3.138 -6.683 1.00 94.06 87 LEU A CA 1
ATOM 638 C C . LEU A 1 87 ? 13.051 1.697 -7.047 1.00 94.06 87 LEU A C 1
ATOM 640 O O . LEU A 1 87 ? 13.913 0.877 -7.365 1.00 94.06 87 LEU A O 1
ATOM 644 N N . LEU A 1 88 ? 11.751 1.391 -7.038 1.00 93.31 88 LEU A N 1
ATOM 645 C CA . LEU A 1 88 ? 11.219 0.076 -7.412 1.00 93.31 88 LEU A CA 1
ATOM 646 C C . LEU A 1 88 ? 11.265 -0.192 -8.921 1.00 93.31 88 LEU A C 1
ATOM 648 O O . LEU A 1 88 ? 11.327 -1.346 -9.340 1.00 93.31 88 LEU A O 1
ATOM 652 N N . ASP A 1 89 ? 11.266 0.856 -9.740 1.00 88.88 89 ASP A N 1
ATOM 653 C CA . ASP A 1 89 ? 11.335 0.754 -11.200 1.00 88.88 89 ASP A CA 1
ATOM 654 C C . ASP A 1 89 ? 12.777 0.653 -11.740 1.00 88.88 89 ASP A C 1
ATOM 656 O O . ASP A 1 89 ? 12.981 0.568 -12.953 1.00 88.88 89 ASP A O 1
ATOM 660 N N . GLY A 1 90 ? 13.788 0.584 -10.865 1.00 73.94 90 GLY A N 1
ATOM 661 C CA . GLY A 1 90 ? 15.209 0.572 -11.241 1.00 73.94 90 GLY A CA 1
ATOM 662 C C . GLY A 1 90 ? 15.671 -0.616 -12.100 1.00 73.94 90 GLY A C 1
ATOM 663 O O . GLY A 1 90 ? 16.804 -0.624 -12.570 1.00 73.94 90 GLY A O 1
ATOM 664 N N . SER A 1 91 ? 14.818 -1.623 -12.335 1.00 70.69 91 SER A N 1
ATOM 665 C CA . SER A 1 91 ? 15.134 -2.726 -13.254 1.00 70.69 91 SER A CA 1
ATOM 666 C C . SER A 1 91 ? 15.130 -2.306 -14.728 1.00 70.69 91 SER A C 1
ATOM 668 O O . SER A 1 91 ? 15.762 -2.980 -15.534 1.00 70.69 91 SER A O 1
ATOM 670 N N . HIS A 1 92 ? 14.410 -1.234 -15.088 1.00 75.50 92 HIS A N 1
ATOM 671 C CA . HIS A 1 92 ? 14.201 -0.750 -16.464 1.00 75.50 92 HIS A CA 1
ATOM 672 C C . HIS A 1 92 ? 13.678 -1.790 -17.486 1.00 75.50 92 HIS A C 1
ATOM 674 O O . HIS A 1 92 ? 13.550 -1.466 -18.664 1.00 75.50 92 HIS A O 1
ATOM 680 N N . ILE A 1 93 ? 13.342 -3.015 -17.060 1.00 81.25 93 ILE A N 1
ATOM 681 C CA . ILE A 1 93 ? 12.824 -4.093 -17.922 1.00 81.25 93 ILE A CA 1
ATOM 682 C C . ILE A 1 93 ? 11.312 -3.944 -18.115 1.00 81.25 93 ILE A C 1
ATOM 684 O O . ILE A 1 93 ? 10.808 -4.048 -19.229 1.00 81.25 93 ILE A O 1
ATOM 688 N N . ALA A 1 94 ? 10.592 -3.706 -17.022 1.00 90.00 94 ALA A N 1
ATOM 689 C CA . ALA A 1 94 ? 9.155 -3.474 -16.998 1.00 90.00 94 ALA A CA 1
ATOM 690 C C . ALA A 1 94 ? 8.796 -2.647 -15.751 1.00 90.00 94 ALA A C 1
ATOM 692 O O . ALA A 1 94 ? 9.585 -2.608 -14.798 1.00 90.00 94 ALA A O 1
ATOM 693 N N . PRO A 1 95 ? 7.620 -1.995 -15.721 1.00 92.56 95 PRO A N 1
ATOM 694 C CA . PRO A 1 95 ? 7.107 -1.374 -14.507 1.00 92.56 95 PRO A CA 1
ATOM 695 C C . PRO A 1 95 ? 7.040 -2.368 -13.343 1.00 92.56 95 PRO A C 1
ATOM 697 O O . PRO A 1 95 ? 6.659 -3.523 -13.532 1.00 92.56 95 PRO A O 1
ATOM 700 N N . PHE A 1 96 ? 7.316 -1.910 -12.124 1.00 94.94 96 PHE A N 1
ATOM 701 C CA . PHE A 1 96 ? 7.316 -2.731 -10.913 1.00 94.94 96 PHE A CA 1
ATOM 702 C C . PHE A 1 96 ? 6.055 -3.597 -10.758 1.00 94.94 96 PHE A C 1
ATOM 704 O O . PHE A 1 96 ? 6.149 -4.766 -10.383 1.00 94.94 96 PHE A O 1
ATOM 711 N N . PHE A 1 97 ? 4.877 -3.052 -11.080 1.00 95.12 97 PHE A N 1
ATOM 712 C CA . PHE A 1 97 ? 3.603 -3.772 -10.967 1.00 95.12 97 PHE A CA 1
ATOM 713 C C . PHE A 1 97 ? 3.429 -4.918 -11.978 1.00 95.12 97 PHE A C 1
ATOM 715 O O . PHE A 1 97 ? 2.572 -5.771 -11.762 1.00 95.12 97 PHE A O 1
ATOM 722 N N . GLU A 1 98 ? 4.240 -4.975 -13.036 1.00 94.94 98 GLU A N 1
ATOM 723 C CA . GLU A 1 98 ? 4.228 -6.041 -14.052 1.00 94.94 98 GLU A CA 1
ATOM 724 C C . GLU A 1 98 ? 5.314 -7.100 -13.810 1.00 94.94 98 GLU A C 1
ATOM 726 O O . GLU A 1 98 ? 5.284 -8.175 -14.406 1.00 94.94 98 GLU A O 1
ATOM 731 N N . LEU A 1 99 ? 6.269 -6.836 -12.910 1.00 94.56 99 LEU A N 1
ATOM 732 C CA . LEU A 1 99 ? 7.350 -7.773 -12.606 1.00 94.56 99 LEU A CA 1
ATOM 733 C C . LEU A 1 99 ? 6.832 -9.021 -11.871 1.00 94.56 99 LEU A C 1
ATOM 735 O O . LEU A 1 99 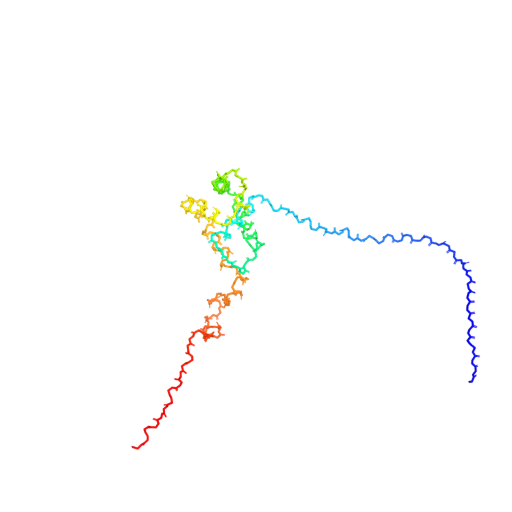? 5.897 -8.912 -11.076 1.00 94.56 99 LEU A O 1
ATOM 739 N N . PRO A 1 100 ? 7.468 -10.198 -12.029 1.00 94.44 100 PRO A N 1
ATOM 740 C CA . PRO A 1 100 ? 7.135 -11.394 -11.254 1.00 94.44 100 PRO A CA 1
ATOM 741 C C . PRO A 1 100 ? 7.259 -11.170 -9.740 1.00 94.44 100 PRO A C 1
ATOM 743 O O . PRO A 1 100 ? 8.142 -10.444 -9.284 1.00 94.44 100 PRO A O 1
ATOM 746 N N . SER A 1 101 ? 6.428 -11.847 -8.940 1.00 93.44 101 SER A N 1
ATOM 747 C CA . SER A 1 101 ? 6.379 -11.672 -7.474 1.00 93.44 101 SER A CA 1
ATOM 748 C C . SER A 1 101 ? 7.736 -11.842 -6.783 1.00 93.44 101 SER A C 1
ATOM 750 O O . SER A 1 101 ? 8.052 -11.085 -5.868 1.00 93.44 101 SER A O 1
ATOM 752 N N . VAL A 1 102 ? 8.557 -12.788 -7.249 1.00 93.19 102 VAL A N 1
ATOM 753 C CA . VAL A 1 102 ? 9.910 -13.037 -6.726 1.00 93.19 102 VAL A CA 1
ATOM 754 C C . VAL A 1 102 ? 10.821 -11.824 -6.939 1.00 93.19 102 VAL A C 1
ATOM 756 O O . VAL A 1 102 ? 11.523 -11.410 -6.018 1.00 93.19 102 VAL A O 1
ATOM 759 N N . ILE A 1 103 ? 10.769 -11.212 -8.125 1.00 94.06 103 ILE A N 1
ATOM 760 C CA . ILE A 1 103 ? 11.549 -10.009 -8.440 1.00 94.06 103 ILE A CA 1
ATOM 761 C C . ILE A 1 103 ? 11.041 -8.823 -7.623 1.00 94.06 103 ILE A C 1
ATOM 763 O O . ILE A 1 103 ? 11.842 -8.104 -7.030 1.00 94.06 103 ILE A O 1
ATOM 767 N N . ARG A 1 104 ? 9.716 -8.652 -7.520 1.00 95.44 104 ARG A N 1
ATOM 768 C CA . ARG A 1 104 ? 9.123 -7.583 -6.705 1.00 95.44 104 ARG A CA 1
ATOM 769 C C . ARG A 1 104 ? 9.560 -7.667 -5.251 1.00 95.44 104 ARG A C 1
ATOM 771 O O . ARG A 1 104 ? 9.958 -6.653 -4.694 1.00 95.44 104 ARG A O 1
ATOM 778 N N . LYS A 1 105 ? 9.537 -8.865 -4.660 1.00 95.12 105 LYS A N 1
ATOM 779 C CA . LYS A 1 105 ? 10.010 -9.082 -3.290 1.00 95.12 105 LYS A CA 1
ATOM 780 C C . LYS A 1 105 ? 11.474 -8.670 -3.136 1.00 95.12 105 LYS A C 1
ATOM 782 O O . LYS A 1 105 ? 11.776 -7.868 -2.267 1.00 95.12 105 LYS A O 1
ATOM 787 N N . SER A 1 106 ? 12.350 -9.121 -4.034 1.00 94.38 106 SER A N 1
ATOM 788 C CA . SER A 1 106 ? 13.771 -8.751 -3.987 1.00 94.38 106 SER A CA 1
ATOM 789 C C . SER A 1 106 ? 14.013 -7.241 -4.124 1.00 94.38 106 SER A C 1
ATOM 791 O O . SER A 1 106 ? 14.938 -6.714 -3.512 1.00 94.38 106 SER A O 1
ATOM 793 N N . LEU A 1 107 ? 13.204 -6.532 -4.917 1.00 94.56 107 LEU A N 1
ATOM 794 C CA . LEU A 1 107 ? 13.279 -5.071 -5.031 1.00 94.56 107 LEU A CA 1
ATOM 795 C C . LEU A 1 107 ? 12.784 -4.373 -3.761 1.00 94.56 107 LEU A C 1
ATOM 797 O O . LEU A 1 107 ? 13.412 -3.419 -3.314 1.00 94.56 107 LEU A O 1
ATOM 801 N N . VAL A 1 108 ? 11.697 -4.869 -3.168 1.00 95.81 108 VAL A N 1
ATOM 802 C CA . VAL A 1 108 ? 11.158 -4.358 -1.902 1.00 95.81 108 VAL A CA 1
ATOM 803 C C . VAL A 1 108 ? 12.148 -4.560 -0.752 1.00 95.81 108 VAL A C 1
ATOM 805 O O . VAL A 1 108 ? 12.380 -3.624 0.005 1.00 95.81 108 VAL A O 1
ATOM 808 N N . ASP A 1 109 ? 12.795 -5.724 -0.666 1.00 95.00 109 ASP A N 1
ATOM 809 C CA . ASP A 1 109 ? 13.784 -6.029 0.377 1.00 95.00 109 ASP A CA 1
ATOM 810 C C . ASP A 1 109 ? 14.978 -5.049 0.356 1.00 95.00 109 ASP A C 1
ATOM 812 O O . ASP A 1 109 ? 15.589 -4.790 1.387 1.00 95.00 109 ASP A O 1
ATOM 816 N N . LYS A 1 110 ? 15.312 -4.460 -0.802 1.00 94.62 110 LYS A N 1
ATOM 817 C CA . LYS A 1 110 ? 16.417 -3.488 -0.933 1.00 94.62 110 LYS A CA 1
ATOM 818 C C . LYS A 1 110 ? 16.085 -2.095 -0.407 1.00 94.62 110 LYS A C 1
ATOM 820 O O . LYS A 1 110 ? 16.999 -1.309 -0.180 1.00 94.62 110 LYS A O 1
ATOM 825 N N . ILE A 1 111 ? 14.803 -1.769 -0.281 1.00 94.50 111 ILE A N 1
ATOM 826 C CA . ILE A 1 111 ? 14.326 -0.421 0.052 1.00 94.50 111 ILE A CA 1
ATOM 827 C C . ILE A 1 111 ? 13.477 -0.416 1.323 1.00 94.50 111 ILE A C 1
ATOM 829 O O . ILE A 1 111 ? 12.821 0.575 1.636 1.00 94.50 111 ILE A O 1
ATOM 833 N N . ASP A 1 112 ? 13.478 -1.519 2.068 1.00 94.62 112 ASP A N 1
ATOM 834 C CA . ASP A 1 112 ? 12.618 -1.727 3.229 1.00 94.62 112 ASP A CA 1
ATOM 835 C C . ASP A 1 112 ? 12.944 -0.791 4.413 1.00 94.62 112 ASP A C 1
ATOM 837 O O . ASP A 1 112 ? 12.144 -0.657 5.342 1.00 94.62 112 ASP A O 1
ATOM 841 N N . GLN A 1 113 ? 14.097 -0.115 4.385 1.00 96.69 113 GLN A N 1
ATOM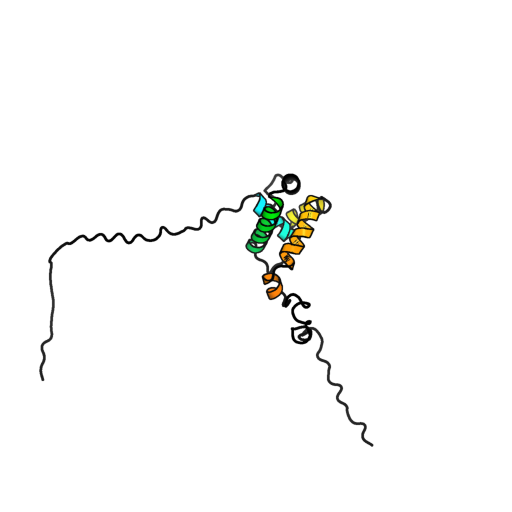 842 C CA . GLN A 1 113 ? 14.490 0.920 5.347 1.00 96.69 113 GLN A CA 1
ATOM 843 C C . GLN A 1 113 ? 14.235 2.349 4.856 1.00 96.69 113 GLN A C 1
ATOM 845 O O . GLN A 1 113 ? 14.430 3.294 5.620 1.00 96.69 113 GLN A O 1
ATOM 850 N N . GLU A 1 114 ? 13.777 2.536 3.619 1.00 97.00 114 GLU A N 1
ATOM 851 C CA . GLU A 1 114 ? 13.502 3.869 3.093 1.00 97.00 114 GLU A CA 1
ATOM 852 C C . GLU A 1 114 ? 12.304 4.522 3.815 1.00 97.00 114 GLU A C 1
ATOM 854 O O . GLU A 1 114 ? 11.322 3.837 4.135 1.00 97.00 114 GLU A O 1
ATOM 859 N N . PRO A 1 115 ? 12.316 5.854 4.029 1.00 96.44 115 PRO A N 1
ATOM 860 C CA . PRO A 1 115 ? 11.219 6.555 4.697 1.00 96.44 115 PRO A CA 1
ATOM 861 C C . PRO A 1 115 ? 9.858 6.330 4.031 1.00 96.44 115 PRO A C 1
ATOM 863 O O . PRO A 1 115 ? 8.876 6.041 4.722 1.00 96.44 115 PRO A O 1
ATOM 866 N N . PHE A 1 116 ? 9.795 6.393 2.695 1.00 95.69 116 PHE A N 1
ATOM 867 C CA . PHE A 1 116 ? 8.564 6.108 1.957 1.00 95.69 116 PHE A CA 1
ATOM 868 C C . PHE A 1 116 ? 8.034 4.691 2.247 1.00 95.69 116 PHE A C 1
ATOM 870 O O . PHE A 1 116 ? 6.828 4.521 2.437 1.00 95.69 116 PHE A O 1
ATOM 877 N N . PHE A 1 117 ? 8.920 3.683 2.321 1.00 97.62 117 PHE A N 1
ATOM 878 C CA . PHE A 1 117 ? 8.532 2.292 2.545 1.00 97.62 117 PHE A CA 1
ATOM 879 C C . PHE A 1 117 ? 7.939 2.126 3.940 1.00 97.62 117 PHE A C 1
ATOM 881 O O . PHE A 1 117 ? 6.867 1.542 4.095 1.00 97.62 117 PHE A O 1
ATOM 888 N N . LYS A 1 118 ? 8.588 2.694 4.964 1.00 97.75 118 LYS A N 1
ATOM 889 C CA . LYS A 1 118 ? 8.042 2.675 6.326 1.00 97.75 118 LYS A CA 1
ATOM 890 C C . LYS A 1 118 ? 6.682 3.373 6.377 1.00 97.75 118 LYS A C 1
ATOM 892 O O . LYS A 1 118 ? 5.753 2.834 6.975 1.00 97.75 118 LYS A O 1
ATOM 897 N N . ALA A 1 119 ? 6.527 4.520 5.713 1.00 96.56 119 ALA A N 1
ATOM 898 C CA . ALA A 1 119 ? 5.264 5.255 5.689 1.00 96.56 119 ALA A CA 1
ATOM 899 C C . ALA A 1 119 ? 4.115 4.429 5.082 1.00 96.56 119 ALA A C 1
ATOM 901 O O . ALA A 1 119 ? 3.050 4.314 5.694 1.00 96.56 119 ALA A O 1
ATOM 902 N N . ILE A 1 120 ? 4.326 3.815 3.912 1.00 96.75 120 ILE A N 1
ATOM 903 C CA . ILE A 1 120 ? 3.301 2.981 3.270 1.00 96.75 120 ILE A CA 1
ATOM 904 C C . ILE A 1 120 ? 3.074 1.657 4.001 1.00 96.75 120 ILE A C 1
ATOM 906 O O . ILE A 1 120 ? 1.942 1.188 4.047 1.00 96.75 120 ILE A O 1
ATOM 910 N N . GLN A 1 121 ? 4.102 1.063 4.611 1.00 97.75 121 GLN A N 1
ATOM 911 C CA . GLN A 1 121 ? 3.956 -0.152 5.411 1.00 97.75 121 GLN A CA 1
ATOM 912 C C . GLN A 1 121 ? 3.053 0.106 6.621 1.00 97.75 121 GLN A C 1
ATOM 914 O O . GLN 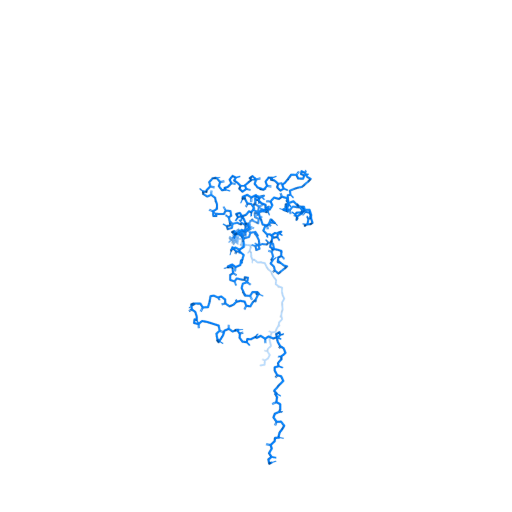A 1 121 ? 2.070 -0.608 6.813 1.00 97.75 121 GLN A O 1
ATOM 919 N N . TRP A 1 122 ? 3.350 1.143 7.408 1.00 97.25 122 TRP A N 1
ATOM 920 C CA . TRP A 1 122 ? 2.544 1.508 8.574 1.00 97.25 122 TRP A CA 1
ATOM 921 C C . TRP A 1 122 ? 1.116 1.867 8.177 1.00 97.25 122 TRP A C 1
ATOM 923 O O . TRP A 1 122 ? 0.160 1.310 8.720 1.00 97.25 122 TRP A O 1
ATOM 933 N N . ARG A 1 123 ? 0.955 2.763 7.195 1.00 97.44 123 ARG A N 1
ATOM 934 C CA . ARG A 1 123 ? -0.381 3.212 6.802 1.00 97.44 123 ARG A CA 1
ATOM 935 C C . ARG A 1 123 ? -1.178 2.119 6.092 1.00 97.44 123 ARG A C 1
ATOM 937 O O . ARG A 1 123 ? -2.375 1.986 6.323 1.00 97.44 123 ARG A O 1
ATOM 944 N N . GLY A 1 124 ? -0.516 1.307 5.275 1.00 97.69 124 GLY A N 1
ATOM 945 C CA . GLY A 1 124 ? -1.102 0.155 4.601 1.00 97.69 124 GLY A CA 1
ATOM 946 C C . GLY A 1 124 ? -1.591 -0.902 5.583 1.00 97.69 124 GLY A C 1
ATOM 947 O O . GLY A 1 124 ? -2.722 -1.359 5.448 1.00 97.69 124 GLY A O 1
ATOM 948 N N . ALA A 1 125 ? -0.798 -1.236 6.608 1.00 97.62 125 ALA A N 1
ATOM 949 C CA . ALA A 1 125 ? -1.232 -2.143 7.669 1.00 97.62 125 ALA A CA 1
ATOM 950 C C . ALA A 1 125 ? -2.523 -1.640 8.325 1.00 97.62 125 ALA A C 1
ATOM 952 O O . ALA A 1 125 ? -3.474 -2.399 8.496 1.00 97.62 125 ALA A O 1
ATOM 953 N N . GLU A 1 126 ? -2.591 -0.347 8.637 1.00 97.00 126 GLU A N 1
ATOM 954 C CA . GLU A 1 126 ? -3.781 0.236 9.241 1.00 97.00 126 GLU A CA 1
ATOM 955 C C . GLU A 1 126 ? -5.004 0.188 8.315 1.00 97.00 126 GLU A C 1
ATOM 957 O O . GLU A 1 126 ? -6.073 -0.253 8.736 1.00 97.00 126 GLU A O 1
ATOM 962 N N . LEU A 1 127 ? -4.852 0.595 7.053 1.00 97.00 127 LEU A N 1
ATOM 963 C CA . LEU A 1 127 ? -5.944 0.593 6.077 1.00 97.00 127 LEU A CA 1
ATOM 964 C C . LEU A 1 127 ? -6.467 -0.820 5.775 1.00 97.00 127 LEU A C 1
ATOM 966 O O . LEU A 1 127 ? -7.664 -0.995 5.553 1.00 97.00 127 LEU A O 1
ATOM 970 N N . ILE A 1 128 ? -5.590 -1.827 5.770 1.00 96.50 128 ILE A N 1
ATOM 971 C CA . ILE A 1 128 ? -5.965 -3.223 5.516 1.00 96.50 128 ILE A CA 1
ATOM 972 C C . ILE A 1 128 ? -6.633 -3.825 6.754 1.00 96.50 128 ILE A C 1
ATOM 974 O O . ILE A 1 128 ? -7.737 -4.357 6.664 1.00 96.50 128 ILE A O 1
ATOM 978 N N . TYR A 1 129 ? -5.986 -3.746 7.918 1.00 94.31 129 TYR A N 1
ATOM 979 C CA . TYR A 1 129 ? -6.419 -4.486 9.104 1.00 94.31 129 TYR A CA 1
ATOM 980 C C . TYR A 1 129 ? -7.473 -3.772 9.943 1.00 94.31 129 TYR A C 1
ATOM 982 O O . TYR A 1 129 ? -8.045 -4.408 10.821 1.00 94.31 129 TYR A O 1
ATOM 990 N N . ARG A 1 130 ? -7.778 -2.493 9.691 1.00 91.81 130 ARG A N 1
ATOM 991 C CA . ARG A 1 130 ? -8.976 -1.835 10.249 1.00 91.81 130 ARG A CA 1
ATOM 992 C C . ARG A 1 130 ? -10.194 -1.909 9.322 1.00 91.81 130 ARG A C 1
ATOM 994 O O . ARG A 1 130 ? -11.193 -1.241 9.572 1.00 91.81 130 ARG A O 1
ATOM 1001 N N . ASN A 1 131 ? -10.127 -2.694 8.249 1.00 91.50 131 ASN A N 1
ATOM 1002 C CA . ASN A 1 131 ? -11.247 -2.869 7.336 1.00 91.50 131 ASN A CA 1
ATOM 1003 C C . ASN A 1 131 ? -12.220 -3.941 7.861 1.00 91.50 131 ASN A C 1
ATOM 1005 O O . ASN A 1 131 ? -11.848 -5.104 8.020 1.00 91.50 131 ASN A O 1
ATOM 1009 N N . ALA A 1 132 ? -13.483 -3.565 8.072 1.00 88.50 132 ALA A N 1
ATOM 1010 C CA . ALA A 1 132 ? -14.519 -4.468 8.574 1.00 88.50 132 ALA A CA 1
ATOM 1011 C C . ALA A 1 132 ? -14.787 -5.678 7.658 1.00 88.50 132 ALA A C 1
ATOM 1013 O O . ALA A 1 132 ? -15.152 -6.745 8.147 1.00 88.50 132 ALA A O 1
ATOM 1014 N N . GLU A 1 133 ? -14.574 -5.561 6.345 1.00 86.81 133 GLU A N 1
ATOM 1015 C CA . GLU A 1 133 ? -14.689 -6.704 5.431 1.00 86.81 133 GLU A CA 1
ATOM 1016 C C . GLU A 1 133 ? -13.581 -7.733 5.677 1.00 86.81 133 GLU A C 1
ATOM 1018 O O . GLU A 1 133 ? -13.833 -8.935 5.633 1.00 86.81 133 GLU A O 1
ATOM 1023 N N . VAL A 1 134 ? -12.370 -7.281 6.025 1.00 91.44 134 VAL A N 1
ATOM 1024 C CA . VAL A 1 134 ? -11.274 -8.181 6.418 1.00 91.44 134 VAL A CA 1
ATOM 1025 C C . VAL A 1 134 ? -11.606 -8.878 7.735 1.00 91.44 134 VAL A C 1
ATOM 1027 O O . VAL A 1 134 ? -11.373 -10.077 7.861 1.00 91.44 134 VAL A O 1
ATOM 1030 N N . TRP A 1 135 ? -12.210 -8.168 8.689 1.00 90.19 135 TRP A N 1
ATOM 1031 C CA . TRP A 1 135 ? -12.636 -8.740 9.970 1.00 90.19 135 TRP A CA 1
ATOM 1032 C C . TRP A 1 135 ? -13.631 -9.885 9.797 1.00 90.19 135 TRP A C 1
ATOM 1034 O O . TRP A 1 135 ? -13.404 -10.976 10.320 1.00 90.19 135 TRP A O 1
ATOM 1044 N N . LYS A 1 136 ? -14.662 -9.681 8.969 1.00 85.69 136 LYS A N 1
ATOM 1045 C CA . LYS A 1 136 ? -15.643 -10.722 8.626 1.00 85.69 136 LYS A CA 1
ATOM 1046 C C . LYS A 1 136 ? -14.982 -11.968 8.032 1.00 85.69 136 LYS A C 1
ATOM 1048 O O . LYS A 1 136 ? -15.395 -13.080 8.337 1.00 85.69 136 LYS A O 1
ATOM 1053 N N . MET A 1 137 ? -13.945 -11.806 7.206 1.00 85.38 137 MET A N 1
ATOM 1054 C CA . MET A 1 137 ? -13.241 -12.940 6.589 1.00 85.38 137 MET A CA 1
ATOM 1055 C C . MET A 1 137 ? -12.441 -13.782 7.586 1.00 85.38 137 MET A C 1
ATOM 1057 O O . MET A 1 137 ? -12.275 -14.982 7.358 1.00 85.38 137 MET A O 1
ATOM 1061 N N . VAL A 1 138 ? -11.918 -13.160 8.645 1.00 82.62 138 VAL A N 1
ATOM 1062 C CA . VAL A 1 138 ? -11.092 -13.828 9.666 1.0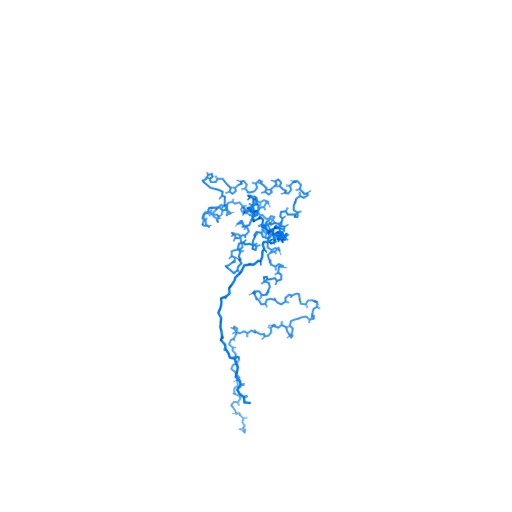0 82.62 138 VAL A CA 1
ATOM 1063 C C . VAL A 1 138 ? -11.876 -14.192 10.929 1.00 82.62 138 VAL A C 1
ATOM 1065 O O . VAL A 1 138 ? -11.284 -14.700 11.874 1.00 82.62 138 VAL A O 1
ATOM 1068 N N . GLY A 1 139 ? -13.188 -13.934 10.956 1.00 82.06 139 GLY A N 1
ATOM 1069 C CA . GLY A 1 139 ? -14.030 -14.168 12.132 1.00 82.06 139 GLY A CA 1
ATOM 1070 C C . GLY A 1 139 ? -13.768 -13.191 13.279 1.00 82.06 139 GLY A C 1
ATOM 1071 O O . GLY A 1 139 ? -14.152 -13.461 14.410 1.00 82.06 139 GLY A O 1
ATOM 1072 N N . TYR A 1 140 ? -13.109 -12.058 13.011 1.00 82.62 140 TYR A N 1
ATOM 1073 C CA . TYR A 1 140 ? -12.952 -11.013 14.013 1.00 82.62 140 TYR A CA 1
ATOM 1074 C C . TYR A 1 140 ? -14.243 -10.213 14.107 1.00 82.62 140 TYR A C 1
ATOM 1076 O O . TYR A 1 140 ? -14.735 -9.682 13.112 1.00 82.62 140 TYR A O 1
ATOM 1084 N N . GLU A 1 141 ? -14.787 -10.101 15.309 1.00 80.31 141 GLU A N 1
ATOM 1085 C CA . GLU A 1 141 ? -16.105 -9.507 15.473 1.00 80.31 141 GLU A CA 1
ATOM 1086 C C . GLU A 1 141 ? -16.094 -7.972 15.677 1.00 80.31 141 GLU A C 1
ATOM 1088 O O . GLU A 1 141 ? -17.140 -7.358 15.894 1.00 80.31 141 GLU A O 1
ATOM 1093 N N . GLY A 1 142 ? -14.933 -7.316 15.597 1.00 80.88 142 GLY A N 1
ATOM 1094 C CA . GLY A 1 142 ? -14.806 -5.860 15.754 1.00 80.88 142 GLY A CA 1
ATOM 1095 C C . GLY A 1 142 ? -14.482 -5.424 17.185 1.00 80.88 142 GLY A C 1
ATOM 1096 O O . GLY A 1 142 ? -14.041 -6.224 17.990 1.00 80.88 142 GLY A O 1
ATOM 1097 N N . SER A 1 143 ? -14.649 -4.139 17.515 1.00 82.62 143 SER A N 1
ATOM 1098 C CA . SER A 1 143 ? -14.273 -3.595 18.835 1.00 82.62 143 SER A CA 1
ATOM 1099 C C . SER A 1 143 ? -14.945 -4.350 19.991 1.00 82.62 143 SER A C 1
ATOM 1101 O O . SER A 1 143 ? -16.133 -4.639 19.927 1.00 82.62 143 SER A O 1
ATOM 1103 N N . SER A 1 144 ? -14.216 -4.624 21.078 1.00 82.75 144 SER A N 1
ATOM 1104 C CA . SER A 1 144 ? -14.792 -5.185 22.311 1.00 82.75 144 SER A CA 1
ATOM 1105 C C . SER A 1 144 ? -15.305 -4.112 23.272 1.00 82.75 144 SER A C 1
ATOM 1107 O O . SER A 1 144 ? -16.205 -4.373 24.066 1.00 82.75 144 SER A O 1
ATOM 1109 N N . VAL A 1 145 ? -14.749 -2.898 23.195 1.00 80.62 145 VAL A N 1
ATOM 1110 C CA . VAL A 1 145 ? -15.045 -1.790 24.119 1.00 80.62 145 VAL A CA 1
ATOM 1111 C C . VAL A 1 145 ? -16.494 -1.338 23.986 1.00 80.62 145 VAL A C 1
ATOM 1113 O O . VAL A 1 145 ? -17.177 -1.137 24.983 1.00 80.62 145 VAL A O 1
ATOM 1116 N N . GLU A 1 146 ? -16.975 -1.225 22.751 1.00 82.56 146 GLU A N 1
ATOM 1117 C CA . GLU A 1 146 ? -18.324 -0.734 22.447 1.00 82.56 146 GLU A CA 1
ATOM 1118 C C . GLU A 1 146 ? -19.423 -1.736 22.826 1.00 82.56 146 GLU A C 1
ATOM 1120 O O . GLU A 1 146 ? -20.583 -1.356 22.949 1.00 82.56 146 GLU A O 1
ATOM 1125 N N . TYR A 1 147 ? -19.063 -3.007 23.036 1.00 79.75 147 TYR A N 1
ATOM 1126 C CA . TYR A 1 147 ? -20.018 -4.105 23.205 1.00 79.75 147 TYR A CA 1
ATOM 1127 C C . TYR A 1 147 ? -19.806 -4.903 24.497 1.00 79.75 147 TYR A C 1
ATOM 1129 O O . TYR A 1 147 ? -20.327 -6.005 24.628 1.00 79.75 147 TYR A O 1
ATOM 1137 N N . GLY A 1 148 ? -19.055 -4.356 25.458 1.00 82.69 148 GLY A N 1
ATOM 1138 C CA . GLY A 1 148 ? -18.902 -4.966 26.783 1.00 82.69 148 GLY A CA 1
ATOM 1139 C C . GLY A 1 148 ? -18.046 -6.240 26.817 1.00 82.69 148 GLY A C 1
ATOM 1140 O O . GLY A 1 148 ? -18.163 -7.022 27.756 1.00 82.69 148 GLY A O 1
ATOM 1141 N N . GLY A 1 149 ? -17.166 -6.448 25.834 1.00 82.94 149 GLY A N 1
ATOM 1142 C CA . GLY A 1 149 ? -16.293 -7.621 25.744 1.00 82.94 149 GLY A CA 1
ATOM 1143 C C . GLY A 1 149 ? -16.744 -8.661 24.713 1.00 82.94 149 GLY A C 1
ATOM 1144 O O . GLY A 1 149 ? -17.652 -8.426 23.924 1.00 82.94 149 GLY A O 1
ATOM 1145 N N . TYR A 1 150 ? -16.075 -9.819 24.718 1.00 84.38 150 TYR A N 1
ATOM 1146 C CA . TYR A 1 150 ? -16.368 -10.948 23.818 1.00 84.38 150 TYR A CA 1
ATOM 1147 C C . TYR A 1 150 ? -17.032 -12.143 24.523 1.00 84.38 150 TYR A C 1
ATOM 1149 O O . TYR A 1 150 ? -17.062 -13.241 23.973 1.00 84.38 150 TYR A O 1
ATOM 1157 N N . HIS A 1 151 ? -17.520 -11.962 25.758 1.00 81.44 151 HIS A N 1
ATOM 1158 C CA . HIS A 1 151 ? -18.024 -13.069 26.581 1.00 81.44 151 HIS A CA 1
ATOM 1159 C C . HIS A 1 151 ? -19.113 -13.885 25.864 1.00 81.44 151 HIS A C 1
ATOM 1161 O O . HIS A 1 151 ? -18.991 -15.104 25.779 1.00 81.44 151 HIS A O 1
ATOM 1167 N N . ASP A 1 152 ? -20.085 -13.196 25.257 1.00 81.38 152 ASP A N 1
ATOM 1168 C CA . ASP A 1 152 ? -21.193 -13.782 24.483 1.00 81.38 152 ASP A CA 1
ATOM 1169 C C . ASP A 1 152 ? -21.000 -13.618 22.963 1.00 81.38 152 ASP A C 1
ATOM 1171 O O . ASP A 1 152 ? -21.957 -13.505 22.197 1.00 81.38 152 ASP A O 1
ATOM 1175 N N . ARG A 1 153 ? -19.742 -13.492 22.534 1.00 82.00 153 ARG A N 1
ATOM 1176 C CA . ARG A 1 153 ? -19.351 -12.937 21.234 1.00 82.00 153 ARG A CA 1
ATOM 1177 C C . ARG A 1 153 ? -18.078 -13.613 20.707 1.00 82.00 153 ARG A C 1
ATOM 1179 O O . ARG A 1 153 ? -17.018 -12.999 20.579 1.00 82.00 153 ARG A O 1
ATOM 1186 N N . GLY A 1 154 ? -18.155 -14.932 20.541 1.00 72.56 154 GLY A N 1
ATOM 1187 C CA . GLY A 1 154 ? -17.138 -15.721 19.843 1.00 72.56 154 GLY A CA 1
ATOM 1188 C C . GLY A 1 154 ? -15.869 -16.067 20.627 1.00 72.56 154 GLY A C 1
ATOM 1189 O O . GLY A 1 154 ? -15.128 -16.947 20.197 1.00 72.56 154 GLY A O 1
ATOM 1190 N N . PHE A 1 155 ? -15.594 -15.454 21.790 1.00 75.12 155 PHE A N 1
ATOM 1191 C CA . PHE A 1 155 ? -14.358 -15.736 22.550 1.00 75.12 155 PHE A CA 1
ATOM 1192 C C . PHE A 1 155 ? -14.207 -17.212 22.936 1.00 75.12 155 PHE A C 1
ATOM 1194 O O . PHE A 1 155 ? -13.100 -17.747 22.916 1.00 75.12 155 PHE A O 1
ATOM 1201 N N . ASN A 1 156 ? -15.321 -17.860 23.283 1.00 76.12 156 ASN A N 1
ATOM 1202 C CA . ASN A 1 156 ? -15.355 -19.260 23.698 1.00 76.12 156 ASN A CA 1
ATOM 1203 C C . ASN A 1 156 ? -15.639 -20.234 22.539 1.00 76.12 156 ASN A C 1
ATOM 1205 O O . ASN A 1 156 ? -15.647 -21.444 22.766 1.00 76.12 156 ASN A O 1
ATOM 1209 N N . ASP A 1 157 ? -15.822 -19.744 21.308 1.00 76.06 157 ASP A N 1
ATOM 1210 C CA . ASP A 1 157 ? -16.152 -20.558 20.127 1.00 76.06 157 ASP A CA 1
ATOM 1211 C C . ASP A 1 157 ? -14.885 -21.146 19.481 1.00 76.06 157 ASP A C 1
ATOM 1213 O O . ASP A 1 157 ? -14.686 -21.111 18.268 1.00 76.06 157 ASP A O 1
ATOM 1217 N N . ILE A 1 158 ? -13.980 -21.665 20.313 1.00 72.88 158 ILE A N 1
ATOM 1218 C CA . ILE A 1 158 ? -12.706 -22.227 19.869 1.00 72.88 158 ILE A CA 1
ATOM 1219 C C . ILE A 1 158 ? -12.855 -23.709 19.509 1.00 72.88 158 ILE A C 1
ATOM 1221 O O . ILE A 1 158 ? -13.261 -24.537 20.323 1.00 72.88 158 ILE A O 1
ATOM 1225 N N . ASP A 1 159 ? -12.487 -24.057 18.280 1.00 74.50 159 ASP A N 1
ATOM 1226 C CA . ASP A 1 159 ? -12.533 -25.419 17.731 1.00 74.50 159 ASP A CA 1
ATOM 1227 C C . ASP A 1 159 ? -11.151 -26.098 17.661 1.00 74.50 159 ASP A C 1
ATOM 1229 O O . ASP A 1 159 ? -11.046 -27.290 17.374 1.00 74.50 159 ASP A O 1
ATOM 1233 N N . TRP A 1 160 ? -10.089 -25.349 17.958 1.00 77.25 160 TRP A N 1
ATOM 1234 C CA . TRP A 1 160 ? -8.695 -25.776 17.835 1.00 77.25 160 TRP A CA 1
ATOM 1235 C C . TRP A 1 160 ? -8.131 -26.466 19.087 1.00 77.25 160 TRP A C 1
ATOM 1237 O O . TRP A 1 160 ? -7.050 -27.056 19.022 1.00 77.25 160 TRP A O 1
ATOM 1247 N N . LEU A 1 161 ? -8.838 -26.418 20.222 1.00 79.12 161 LEU A N 1
ATOM 1248 C CA . LEU A 1 161 ? -8.484 -27.196 21.410 1.00 79.12 161 LEU A CA 1
ATOM 1249 C C . LEU A 1 161 ? -9.213 -28.547 21.410 1.00 79.12 161 LEU A C 1
ATOM 1251 O O . LEU A 1 161 ? -10.408 -28.601 21.105 1.00 79.12 161 LEU A O 1
ATOM 1255 N N . PRO A 1 162 ? -8.543 -29.641 21.821 1.00 81.50 162 PRO A N 1
ATOM 1256 C CA . PRO A 1 162 ? -9.230 -30.889 22.116 1.00 81.50 162 PRO A CA 1
ATOM 1257 C C . PRO A 1 162 ? -10.338 -30.623 23.133 1.00 81.50 162 PRO A C 1
ATOM 1259 O O . PRO A 1 162 ? -10.096 -29.996 24.169 1.00 81.50 162 PRO A O 1
ATOM 1262 N N . LYS A 1 163 ? -11.554 -31.110 22.860 1.00 80.06 163 LYS A N 1
ATOM 1263 C CA . LYS A 1 163 ? -12.621 -31.039 23.859 1.00 80.06 163 LYS A CA 1
ATOM 1264 C C . LYS A 1 163 ? -12.141 -31.765 25.106 1.00 80.06 163 LYS A C 1
ATOM 1266 O O . LYS A 1 163 ? -11.655 -32.892 25.005 1.00 80.06 163 LYS A O 1
ATOM 1271 N N . ALA A 1 164 ? -12.262 -31.110 26.259 1.00 74.25 164 ALA A N 1
ATOM 1272 C CA . ALA A 1 164 ? -11.925 -31.729 27.527 1.00 74.25 164 ALA A CA 1
ATOM 1273 C C . ALA A 1 164 ? -12.667 -33.067 27.611 1.00 74.25 164 ALA A C 1
ATOM 1275 O O . ALA A 1 164 ? -13.899 -33.1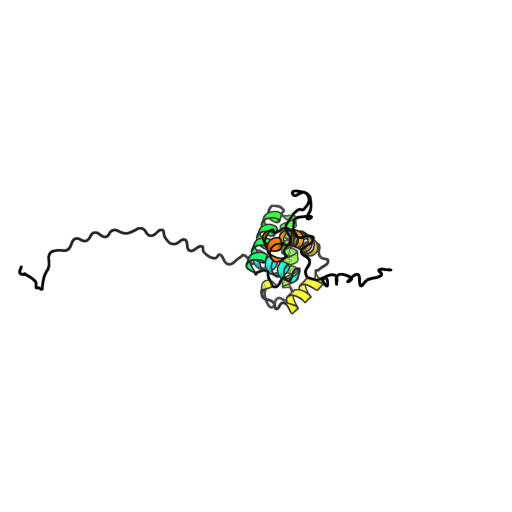07 27.561 1.00 74.25 164 ALA A O 1
ATOM 1276 N N . VAL A 1 165 ? -11.913 -34.165 27.681 1.00 67.44 165 VAL A N 1
ATOM 1277 C CA . VAL A 1 165 ? -12.491 -35.462 28.013 1.00 67.44 165 VAL A CA 1
ATOM 1278 C C . VAL A 1 165 ? -13.008 -35.280 29.427 1.00 67.44 165 VAL A C 1
ATOM 1280 O O . VAL A 1 165 ? -12.215 -35.064 30.343 1.00 67.44 165 VAL A O 1
ATOM 1283 N N . ALA A 1 166 ? -14.333 -35.257 29.587 1.00 61.50 166 ALA A N 1
ATOM 1284 C CA . ALA A 1 166 ? -14.940 -35.212 30.903 1.00 61.50 166 ALA A CA 1
ATOM 1285 C C . ALA A 1 166 ? -14.299 -36.341 31.707 1.00 61.50 166 ALA A C 1
ATOM 1287 O O . ALA A 1 166 ? -14.408 -37.505 31.316 1.00 61.50 166 ALA A O 1
ATOM 1288 N N . ALA A 1 167 ? -13.566 -35.991 32.766 1.00 60.06 167 ALA A N 1
ATOM 1289 C CA . ALA A 1 167 ? -13.057 -36.973 33.698 1.00 60.06 167 ALA A CA 1
ATOM 1290 C C . ALA A 1 167 ? -14.289 -37.704 34.225 1.00 60.06 167 ALA A C 1
ATOM 1292 O O . ALA A 1 167 ? -15.044 -37.169 35.036 1.00 60.06 167 ALA A O 1
ATOM 1293 N N . THR A 1 168 ? -14.550 -38.892 33.684 1.00 51.66 168 THR A N 1
ATOM 1294 C CA . THR A 1 168 ? -15.519 -39.815 34.243 1.00 51.66 168 THR A CA 1
ATOM 1295 C C . THR A 1 168 ? -15.060 -40.038 35.666 1.00 51.66 168 THR A C 1
ATOM 1297 O O . THR A 1 168 ? -14.044 -40.694 35.894 1.00 51.66 168 THR A O 1
ATOM 1300 N N . ALA A 1 169 ? -15.779 -39.431 36.607 1.00 55.34 169 ALA A N 1
ATOM 1301 C CA . ALA A 1 169 ? -15.717 -39.756 38.014 1.00 55.34 169 ALA A CA 1
ATOM 1302 C C . ALA A 1 169 ? -16.179 -41.213 38.152 1.00 55.34 169 ALA A C 1
ATOM 1304 O O . ALA A 1 169 ? -17.335 -41.506 38.446 1.00 55.34 169 ALA A O 1
ATOM 1305 N N . ALA A 1 170 ? -15.280 -42.141 37.831 1.00 52.38 170 ALA A N 1
ATOM 1306 C CA . ALA A 1 170 ? -15.438 -43.543 38.127 1.00 52.38 170 ALA A CA 1
ATOM 1307 C C . ALA A 1 170 ? -15.252 -43.681 39.638 1.00 52.38 170 ALA A C 1
ATOM 1309 O O . ALA A 1 170 ? -14.139 -43.628 40.149 1.00 52.38 170 ALA A O 1
ATOM 1310 N N . GLY A 1 171 ? -16.403 -43.738 40.306 1.00 53.75 171 GLY A N 1
ATOM 1311 C CA . GLY A 1 171 ? -16.671 -44.272 41.635 1.00 53.75 171 GLY A CA 1
ATOM 1312 C C . GLY A 1 171 ? -15.492 -44.471 42.585 1.00 53.75 171 GLY A C 1
ATOM 1313 O O . GLY A 1 171 ? -14.741 -45.432 42.468 1.00 53.75 171 GLY A O 1
ATOM 1314 N N . ALA A 1 172 ? -15.481 -43.666 43.642 1.00 46.50 172 ALA A N 1
ATOM 1315 C CA . ALA A 1 172 ? -15.091 -44.139 44.962 1.00 46.50 172 ALA A CA 1
ATOM 1316 C C . ALA A 1 172 ? -16.282 -43.904 45.903 1.00 46.50 172 ALA A C 1
ATOM 1318 O O . ALA A 1 172 ? -16.359 -42.905 46.614 1.00 46.50 172 ALA A O 1
ATOM 1319 N N . THR A 1 173 ? -17.273 -44.792 45.814 1.00 48.88 173 THR A N 1
ATOM 1320 C CA . THR A 1 173 ? -18.255 -45.009 46.880 1.00 48.88 173 THR A CA 1
ATOM 1321 C C . THR A 1 173 ? -17.780 -46.166 47.751 1.00 48.88 173 THR A C 1
ATOM 1323 O O . THR A 1 173 ? -17.501 -47.232 47.200 1.00 48.88 173 THR A O 1
ATOM 1326 N N . ALA A 1 174 ? -17.843 -45.929 49.067 1.00 40.81 174 ALA A N 1
ATOM 1327 C CA . ALA A 1 174 ? -17.634 -46.825 50.212 1.00 40.81 174 ALA A CA 1
ATOM 1328 C C . ALA A 1 174 ? -16.180 -47.073 50.643 1.00 40.81 174 ALA A C 1
ATOM 1330 O O . ALA A 1 174 ? -15.427 -47.747 49.911 1.00 40.81 174 ALA A O 1
#

Foldseek 3Di:
DDDDDDDDDYDDDDDDDDPPPPPDPPPPPVVPPPDDLLLLLQLLLLCLLVVDPPDDSVNSSVLSVVVCVVCVVPVVLVVLSVVLLVQCCVVVPDRLSPDDSVSNNVSCVVCCPPPNNVVSSVSSCCSQVVDVVNCVVVVNPDDQVVVVHCPVPCPPVDPPDDDPPPPPPPDDDD

Mean predicted aligned error: 14.19 Å

Radius of gyration: 31.58 Å; Cα contacts (8 Å, |Δi|>4): 90; chains: 1; bounding box: 92×65×96 Å

Solvent-accessible surface area (backbone atoms only — not comparable to full-atom values): 11280 Å² total; per-residue (Å²): 135,84,88,87,81,90,80,84,81,88,81,90,86,77,95,74,92,73,86,76,77,76,78,64,76,76,74,79,70,74,72,79,68,77,73,53,70,67,41,45,40,44,13,45,49,50,40,68,78,55,74,51,88,91,59,55,70,67,56,34,38,50,51,26,48,55,54,52,60,72,35,64,87,37,65,68,54,45,51,43,44,53,54,47,55,52,64,51,34,70,75,75,79,57,57,50,62,75,47,57,69,71,57,42,48,58,48,47,69,74,42,60,84,37,70,44,44,48,52,50,51,57,52,46,50,50,61,54,74,70,30,67,71,53,27,62,77,72,72,45,90,67,77,39,82,90,62,81,46,37,84,96,54,67,70,79,74,67,81,86,61,81,76,79,75,76,78,75,83,76,75,91,78,134

Secondary structure (DSSP, 8-state):
------------------------------------HHHHHHHHHHHHHS--TTS-HHHHHHHHHHHHHHHTT-HHHHHHHHHHHHHHTTT-SS-GGGS-HHHHHHHHHTSTTSHHHHHHHHHHHHHHHT-HHHHHHHT----SGGGT-STTTTTT---SSPPP----------